Protein AF-A0A537UB83-F1 (afdb_monomer_lite)

pLDDT: mean 85.46, std 8.54, range [47.19, 95.25]

Foldseek 3Di:
DVPPDDPDDDDDDDDDQLPDQDPDPDGDCNVVVLVVLVVCLVPPPDPDDDDDDDDQVPDDPVLHPVDPVVSVVVSVVVSVVSNPD

Structure (mmCIF, N/CA/C/O backbone):
data_AF-A0A537UB83-F1
#
_entry.id   AF-A0A537UB83-F1
#
loop_
_atom_site.group_PDB
_atom_site.id
_atom_site.type_symbol
_atom_site.label_atom_id
_atom_site.label_alt_id
_atom_site.label_comp_id
_atom_site.label_asym_id
_atom_site.label_entity_id
_atom_site.label_seq_id
_atom_site.pdbx_PDB_ins_code
_atom_site.Cartn_x
_atom_site.Cartn_y
_atom_site.Cartn_z
_atom_site.occupancy
_atom_site.B_iso_or_equiv
_atom_site.auth_seq_id
_atom_site.auth_comp_id
_atom_site.auth_asym_id
_atom_site.auth_atom_id
_atom_site.pdbx_PDB_model_num
ATOM 1 N N . PHE A 1 1 ? 10.524 13.369 -26.455 1.00 47.19 1 PHE A N 1
ATOM 2 C CA . PHE A 1 1 ? 10.322 12.278 -25.478 1.00 47.19 1 PHE A CA 1
ATOM 3 C C . PHE A 1 1 ? 11.084 10.977 -25.766 1.00 47.19 1 PHE A C 1
ATOM 5 O O . PHE A 1 1 ? 11.135 10.155 -24.868 1.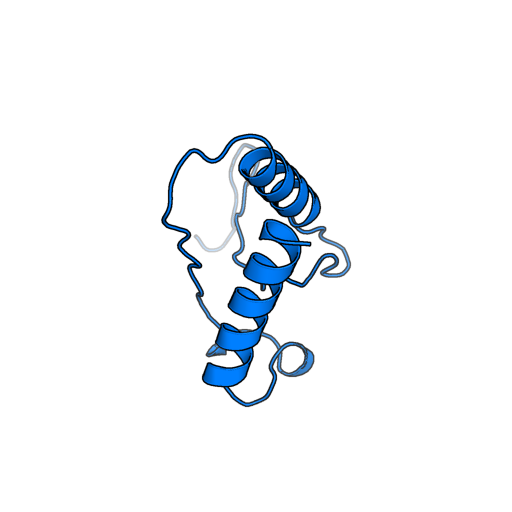00 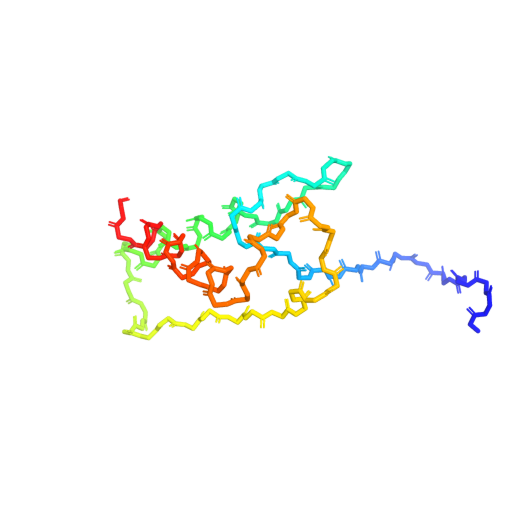47.19 1 PHE A O 1
ATOM 12 N N . LYS A 1 2 ? 11.719 10.761 -26.935 1.00 55.62 2 LYS A N 1
ATOM 13 C CA . LYS A 1 2 ? 12.374 9.472 -27.260 1.00 55.62 2 LYS A CA 1
ATOM 14 C C . LYS A 1 2 ? 13.664 9.133 -26.483 1.00 55.62 2 LYS A C 1
ATOM 16 O O . LYS A 1 2 ? 14.109 8.002 -26.588 1.00 55.62 2 LYS A O 1
ATOM 21 N N . GLU A 1 3 ? 14.244 10.057 -25.712 1.00 64.75 3 GLU A N 1
ATOM 22 C CA . GLU A 1 3 ? 15.560 9.836 -25.073 1.00 64.75 3 GLU A CA 1
ATOM 23 C C . GLU A 1 3 ? 15.631 10.169 -23.574 1.00 64.75 3 GLU A C 1
ATOM 25 O O . GLU A 1 3 ? 16.707 10.082 -23.000 1.00 64.75 3 GLU A O 1
ATOM 30 N N . GLY A 1 4 ? 14.517 10.527 -22.920 1.00 62.69 4 GLY A N 1
ATOM 31 C CA . GLY A 1 4 ? 14.464 10.649 -21.452 1.00 62.69 4 GLY A CA 1
ATOM 32 C C . GLY A 1 4 ? 15.593 11.459 -20.791 1.00 62.69 4 GLY A C 1
ATOM 33 O O . GLY A 1 4 ? 15.993 11.132 -19.681 1.00 62.69 4 GLY A O 1
ATOM 34 N N . ARG A 1 5 ? 16.150 12.484 -21.450 1.00 70.69 5 ARG A N 1
ATOM 35 C CA . ARG A 1 5 ? 17.191 13.335 -20.857 1.00 70.69 5 ARG A CA 1
ATOM 36 C C . ARG A 1 5 ? 16.537 14.468 -20.079 1.00 70.69 5 ARG A C 1
ATOM 38 O O . ARG A 1 5 ? 15.875 15.312 -20.680 1.00 70.69 5 ARG A O 1
ATOM 45 N N . ALA A 1 6 ? 16.730 14.480 -18.765 1.00 72.25 6 ALA A N 1
ATOM 46 C CA . ALA A 1 6 ? 16.502 15.661 -17.943 1.00 72.25 6 ALA A CA 1
ATOM 47 C C . ALA A 1 6 ? 17.790 15.987 -17.189 1.00 72.25 6 ALA A C 1
ATOM 49 O O . ALA A 1 6 ? 18.441 15.080 -16.671 1.00 72.25 6 ALA A O 1
ATOM 50 N N . ASP A 1 7 ? 18.128 17.270 -17.110 1.00 82.06 7 ASP A N 1
ATOM 51 C CA . ASP A 1 7 ? 19.168 17.746 -16.207 1.00 82.06 7 ASP A CA 1
ATOM 52 C C . ASP A 1 7 ? 18.577 17.772 -14.787 1.00 82.06 7 ASP A C 1
ATOM 54 O O . ASP A 1 7 ? 17.821 18.678 -14.440 1.00 82.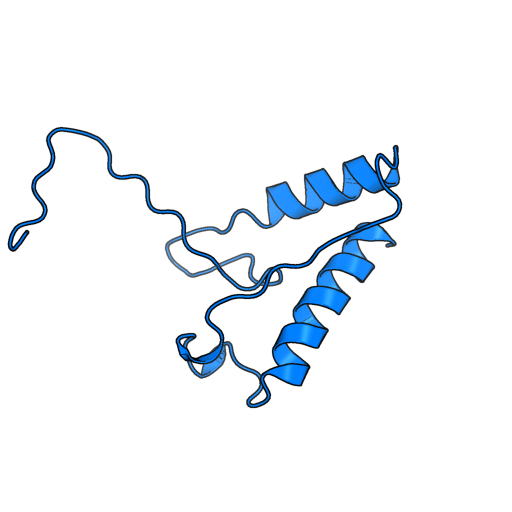06 7 ASP A O 1
ATOM 58 N N . GLY A 1 8 ? 18.845 16.735 -13.983 1.00 81.88 8 GLY A N 1
ATOM 59 C CA . GLY A 1 8 ? 18.376 16.637 -12.594 1.00 81.88 8 GLY A CA 1
ATOM 60 C C . GLY A 1 8 ? 17.880 15.251 -12.171 1.00 81.88 8 GLY A C 1
ATOM 61 O O . GLY A 1 8 ? 18.067 14.254 -12.866 1.00 81.88 8 GLY A O 1
ATOM 62 N N . GLU A 1 9 ? 17.256 15.188 -10.993 1.00 86.56 9 GLU A N 1
ATOM 63 C CA . GLU A 1 9 ? 16.716 13.953 -10.413 1.00 86.56 9 GLU A CA 1
ATOM 64 C C . GLU A 1 9 ? 15.302 13.659 -10.932 1.00 86.56 9 GLU A C 1
ATOM 66 O O . GLU A 1 9 ? 14.428 14.528 -10.930 1.00 86.56 9 GLU A O 1
ATOM 71 N N . TRP A 1 10 ? 15.056 12.406 -11.318 1.00 83.00 10 TRP A N 1
ATOM 72 C CA . TRP A 1 10 ? 13.710 11.909 -11.593 1.00 83.00 10 TRP A CA 1
ATOM 73 C C . TRP A 1 10 ? 13.127 11.292 -10.328 1.00 83.00 10 TRP A C 1
ATOM 75 O O . TRP A 1 10 ? 13.721 10.395 -9.733 1.00 83.00 10 TRP A O 1
ATOM 85 N N . ARG A 1 11 ? 11.929 11.737 -9.948 1.00 85.44 11 ARG A N 1
ATOM 86 C CA . ARG A 1 11 ? 11.144 11.133 -8.868 1.00 85.44 11 ARG A CA 1
ATOM 87 C C . ARG A 1 11 ? 9.903 10.501 -9.465 1.00 85.44 11 ARG A C 1
ATOM 89 O O . ARG A 1 11 ? 9.106 11.182 -10.104 1.00 85.44 11 ARG A O 1
ATOM 96 N N . ILE A 1 12 ? 9.760 9.198 -9.263 1.00 82.56 12 ILE A N 1
ATOM 97 C CA . ILE A 1 12 ? 8.641 8.411 -9.773 1.00 82.56 12 ILE A CA 1
ATOM 98 C C . ILE A 1 12 ? 7.871 7.887 -8.565 1.00 82.56 12 ILE A C 1
ATOM 100 O O . ILE A 1 12 ? 8.459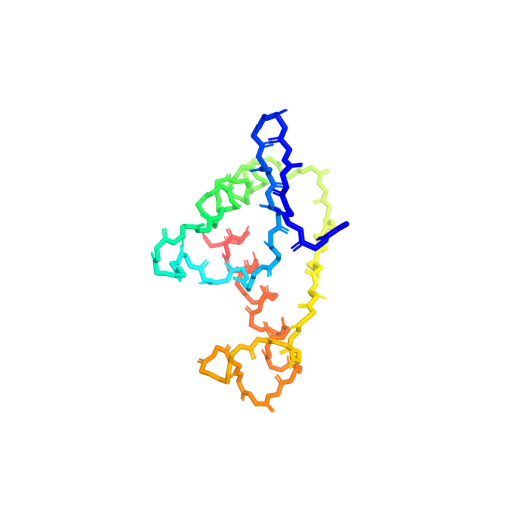 7.296 -7.663 1.00 82.56 12 ILE A O 1
ATOM 104 N N . HIS A 1 13 ? 6.563 8.126 -8.545 1.00 84.88 13 HIS A N 1
ATOM 105 C CA . HIS A 1 13 ? 5.655 7.549 -7.560 1.00 84.88 13 HIS A CA 1
ATOM 106 C C . HIS A 1 13 ? 4.888 6.416 -8.241 1.00 84.88 13 HIS A C 1
ATOM 108 O O . HIS A 1 13 ? 4.184 6.650 -9.223 1.00 84.88 13 HIS A O 1
ATOM 114 N N . CYS A 1 14 ? 5.019 5.201 -7.715 1.00 82.50 14 CYS A N 1
ATOM 115 C CA . CYS A 1 14 ? 4.251 4.042 -8.158 1.00 82.50 14 CYS A CA 1
ATOM 116 C C . CYS A 1 14 ? 3.224 3.656 -7.090 1.00 82.50 14 CYS A C 1
ATOM 118 O O . CYS A 1 14 ? 3.575 3.544 -5.918 1.00 82.50 14 CYS A O 1
ATOM 120 N N . HIS A 1 15 ? 1.977 3.413 -7.495 1.00 84.31 15 HIS A N 1
ATOM 121 C CA . HIS A 1 15 ? 0.992 2.779 -6.621 1.00 84.31 15 HIS A CA 1
ATOM 122 C C . HIS A 1 15 ? 1.235 1.271 -6.618 1.00 84.31 15 HIS A C 1
ATOM 124 O O . HIS A 1 15 ? 1.297 0.645 -7.678 1.00 84.31 15 HIS A O 1
ATOM 130 N N . VAL A 1 16 ? 1.380 0.695 -5.430 1.00 86.94 16 VAL A N 1
ATOM 131 C CA . VAL A 1 16 ? 1.586 -0.742 -5.230 1.00 86.94 16 VAL A CA 1
ATOM 132 C C . VAL A 1 16 ? 0.629 -1.250 -4.156 1.00 86.94 16 VAL A C 1
ATOM 134 O O . VAL A 1 16 ? 0.235 -0.463 -3.292 1.00 86.94 16 VAL A O 1
ATOM 137 N N . PRO A 1 17 ? 0.256 -2.541 -4.178 1.00 88.38 17 PRO A N 1
ATOM 138 C CA . PRO A 1 17 ? -0.611 -3.096 -3.152 1.00 88.38 17 PRO A CA 1
ATOM 139 C C . PRO A 1 17 ? -0.063 -2.887 -1.739 1.00 88.38 17 PRO A C 1
ATOM 141 O O . PRO A 1 17 ? 1.098 -3.194 -1.464 1.00 88.38 17 PRO A O 1
ATOM 144 N N . LEU A 1 18 ? -0.919 -2.426 -0.824 1.00 89.88 18 LEU A N 1
ATOM 145 C CA . LEU A 1 18 ? -0.521 -1.976 0.521 1.00 89.88 18 LEU A CA 1
ATOM 146 C C . LEU A 1 18 ? 0.179 -3.049 1.368 1.00 89.88 18 LEU A C 1
ATOM 148 O O . LEU A 1 18 ? 0.962 -2.737 2.263 1.00 89.88 18 LEU A O 1
ATOM 152 N N . PHE A 1 19 ? -0.095 -4.324 1.090 1.00 85.69 19 PHE A N 1
ATOM 153 C CA . PHE A 1 19 ? 0.498 -5.452 1.803 1.00 85.69 19 PHE A CA 1
ATOM 154 C C . PHE A 1 19 ? 1.878 -5.868 1.262 1.00 85.69 19 PHE A C 1
ATOM 156 O O . PHE A 1 19 ? 2.508 -6.737 1.866 1.00 85.69 19 PHE A O 1
ATOM 163 N N . LEU A 1 20 ? 2.380 -5.285 0.171 1.00 87.50 20 LEU A N 1
ATOM 164 C CA . LEU A 1 20 ? 3.724 -5.578 -0.332 1.00 87.50 20 LEU A CA 1
ATOM 165 C C . LEU A 1 20 ? 4.748 -4.668 0.344 1.00 87.50 20 LEU A C 1
ATOM 167 O O . LEU A 1 20 ? 4.700 -3.453 0.194 1.00 87.50 20 LEU A O 1
ATOM 171 N N . SER A 1 21 ? 5.680 -5.261 1.089 1.00 84.62 21 SER A N 1
ATOM 172 C CA . SER A 1 21 ? 6.818 -4.544 1.676 1.00 84.62 21 SER A CA 1
ATOM 173 C C . SER A 1 21 ? 8.014 -4.462 0.726 1.00 84.62 21 SER A C 1
ATOM 175 O O . SER A 1 21 ? 8.749 -3.475 0.755 1.00 84.62 21 SER A O 1
ATOM 177 N N . ASP A 1 22 ? 8.185 -5.489 -0.105 1.00 83.75 22 ASP A N 1
ATOM 178 C CA . ASP A 1 22 ? 9.350 -5.734 -0.950 1.00 83.75 22 ASP A CA 1
ATOM 179 C C . ASP A 1 22 ? 8.904 -5.949 -2.404 1.00 83.75 22 ASP A C 1
ATOM 181 O O . ASP A 1 22 ? 7.967 -6.708 -2.667 1.00 83.75 22 ASP A O 1
ATOM 185 N N . LEU A 1 23 ? 9.557 -5.249 -3.332 1.00 84.38 23 LEU A N 1
ATOM 186 C CA . LEU A 1 23 ? 9.327 -5.325 -4.776 1.00 84.38 23 LEU A CA 1
ATOM 187 C C . LEU A 1 23 ? 10.616 -5.730 -5.518 1.00 84.38 23 LEU A C 1
ATOM 189 O O . LEU A 1 23 ? 10.742 -5.494 -6.720 1.00 84.38 23 LEU A O 1
ATOM 193 N N . GLY A 1 24 ? 11.582 -6.323 -4.810 1.00 85.44 24 GLY A N 1
ATOM 194 C CA . GLY A 1 24 ? 12.900 -6.687 -5.316 1.00 85.44 24 GLY A CA 1
ATOM 195 C C . GLY A 1 24 ? 13.913 -5.570 -5.084 1.00 85.44 24 GLY A C 1
ATOM 196 O O . GLY A 1 24 ? 14.274 -5.256 -3.956 1.00 85.44 24 GLY A O 1
ATOM 197 N N . GLU A 1 25 ? 14.399 -4.954 -6.159 1.00 85.12 25 GLU A N 1
ATOM 198 C CA . GLU A 1 25 ? 15.422 -3.898 -6.070 1.00 85.12 25 GLU A CA 1
ATOM 199 C C . GLU A 1 25 ? 14.882 -2.571 -5.508 1.00 85.12 25 GLU A C 1
ATOM 201 O O . GLU A 1 25 ? 15.652 -1.660 -5.202 1.00 85.12 25 GLU A O 1
ATOM 206 N N . ILE A 1 26 ? 13.558 -2.452 -5.375 1.00 84.38 26 ILE A N 1
ATOM 207 C CA . ILE A 1 26 ? 12.872 -1.244 -4.924 1.00 84.38 26 ILE A CA 1
ATOM 208 C C . ILE A 1 26 ? 12.069 -1.577 -3.663 1.00 84.38 26 ILE A C 1
ATOM 210 O O . ILE A 1 26 ? 11.277 -2.518 -3.640 1.00 84.38 26 ILE A O 1
ATOM 214 N N . GLY A 1 27 ? 12.256 -0.781 -2.611 1.00 85.19 27 GLY A N 1
ATOM 215 C CA . GLY A 1 27 ? 11.441 -0.855 -1.400 1.00 85.19 27 GLY A CA 1
ATOM 216 C C . GLY A 1 27 ? 10.100 -0.137 -1.559 1.00 85.19 27 GLY A C 1
ATOM 217 O O . GLY A 1 27 ? 9.961 0.792 -2.355 1.00 85.19 27 GLY A O 1
ATOM 218 N N . SER A 1 28 ? 9.110 -0.543 -0.770 1.00 90.44 28 SER A N 1
ATOM 219 C CA . SER A 1 28 ? 7.842 0.187 -0.644 1.00 90.44 28 SER A CA 1
ATOM 220 C C . SER A 1 28 ? 7.875 1.185 0.520 1.00 90.44 28 SER A C 1
ATOM 222 O O . SER A 1 28 ? 8.708 1.095 1.421 1.00 90.44 28 SER A O 1
ATOM 224 N N . THR A 1 29 ? 6.895 2.086 0.564 1.00 91.62 29 THR A N 1
ATOM 225 C CA . THR A 1 29 ? 6.624 2.970 1.713 1.00 91.62 29 THR A CA 1
ATOM 226 C C . THR A 1 29 ? 5.729 2.309 2.770 1.00 91.62 29 THR A C 1
ATOM 228 O O . THR A 1 29 ? 5.112 2.985 3.594 1.00 91.62 29 THR A O 1
ATOM 231 N N . ARG A 1 30 ? 5.633 0.970 2.781 1.00 92.81 30 ARG A N 1
ATOM 232 C CA . ARG A 1 30 ? 4.749 0.243 3.703 1.00 92.81 30 ARG A CA 1
ATOM 233 C C . ARG A 1 30 ? 5.086 0.502 5.176 1.00 92.81 30 ARG A C 1
ATOM 235 O O . ARG A 1 30 ? 4.172 0.649 5.981 1.00 92.81 30 ARG A O 1
ATOM 242 N N . ALA A 1 31 ? 6.368 0.592 5.533 1.00 93.38 31 ALA A N 1
ATOM 243 C CA . ALA A 1 31 ? 6.776 0.881 6.911 1.00 93.38 31 ALA A CA 1
ATOM 244 C C . ALA A 1 31 ? 6.285 2.266 7.377 1.00 93.38 31 ALA A C 1
ATOM 246 O O . ALA A 1 31 ? 5.827 2.421 8.510 1.00 93.38 31 ALA A O 1
ATOM 247 N N . ASP A 1 32 ? 6.312 3.258 6.483 1.00 94.12 32 ASP A N 1
ATOM 248 C CA . ASP A 1 32 ? 5.786 4.594 6.766 1.00 94.12 32 ASP A CA 1
ATOM 249 C C . ASP A 1 32 ? 4.262 4.558 6.941 1.00 94.12 32 ASP A C 1
ATOM 251 O O . ASP A 1 32 ? 3.728 5.171 7.867 1.00 94.12 32 ASP A O 1
ATOM 255 N N . LEU A 1 33 ? 3.556 3.790 6.102 1.00 93.06 33 LEU A N 1
ATOM 256 C CA . LEU A 1 33 ? 2.114 3.567 6.237 1.00 93.06 33 LEU A CA 1
ATOM 257 C C . LEU A 1 33 ? 1.760 2.945 7.596 1.00 93.06 33 LEU A C 1
ATOM 259 O O . LEU A 1 33 ? 0.874 3.452 8.285 1.00 93.06 33 LEU A O 1
ATOM 263 N N . GLU A 1 34 ? 2.457 1.887 8.013 1.00 94.31 34 GLU A N 1
ATOM 264 C CA . GLU A 1 34 ? 2.252 1.244 9.319 1.00 94.31 34 GLU A CA 1
ATOM 265 C C . GLU A 1 34 ? 2.500 2.228 10.475 1.00 94.31 34 GLU A C 1
ATOM 267 O O . GLU A 1 34 ? 1.695 2.315 11.408 1.00 94.31 34 GLU A O 1
ATOM 272 N N . ALA A 1 35 ? 3.558 3.042 10.392 1.00 95.25 35 ALA A N 1
ATOM 273 C CA . ALA A 1 35 ? 3.853 4.067 11.391 1.00 95.25 35 ALA A CA 1
ATOM 274 C C . ALA A 1 35 ? 2.747 5.135 11.481 1.00 95.25 35 ALA A C 1
ATOM 276 O O . ALA A 1 35 ? 2.368 5.551 12.585 1.00 95.25 35 ALA A O 1
ATOM 277 N N . VAL A 1 36 ? 2.196 5.557 10.337 1.00 93.06 36 VAL A N 1
ATOM 278 C CA . VAL A 1 36 ? 1.066 6.493 10.272 1.00 93.06 36 VAL A CA 1
ATOM 279 C C . VAL A 1 36 ? -0.187 5.867 10.881 1.00 93.06 36 VAL A C 1
ATOM 281 O O . VAL A 1 36 ? -0.788 6.477 11.768 1.00 93.06 36 VAL A O 1
ATOM 284 N N . LEU A 1 37 ? -0.559 4.644 10.494 1.00 93.06 37 LEU A N 1
ATOM 285 C CA . LEU A 1 37 ? -1.727 3.949 11.051 1.00 93.06 37 LEU A CA 1
ATOM 286 C C . LEU A 1 37 ? -1.592 3.759 12.571 1.00 93.06 37 LEU A C 1
ATOM 288 O O . LEU A 1 37 ? -2.525 4.061 13.319 1.00 93.06 37 LEU A O 1
ATOM 292 N N . ALA A 1 38 ? -0.405 3.393 13.062 1.00 93.62 38 ALA A N 1
ATOM 293 C CA . ALA A 1 38 ? -0.117 3.310 14.494 1.00 93.62 38 ALA A CA 1
ATOM 294 C C . ALA A 1 38 ? -0.259 4.664 15.215 1.00 93.62 38 ALA A C 1
ATOM 296 O O . ALA A 1 38 ? -0.700 4.721 16.367 1.00 93.62 38 ALA A O 1
ATOM 297 N N . ALA A 1 39 ? 0.095 5.777 14.567 1.00 93.00 39 ALA A N 1
ATOM 298 C CA . ALA A 1 39 ? -0.125 7.112 15.120 1.00 93.00 39 ALA A CA 1
ATOM 299 C C . ALA A 1 39 ? -1.619 7.476 15.182 1.00 93.00 39 ALA A C 1
ATOM 301 O O . ALA A 1 39 ? -2.072 7.998 16.206 1.00 93.00 39 ALA A O 1
ATOM 302 N N . PHE A 1 40 ? -2.388 7.144 14.141 1.00 91.94 40 PHE A N 1
ATOM 303 C CA . PHE A 1 40 ? -3.842 7.340 14.105 1.00 91.94 40 PHE A CA 1
ATOM 304 C C . PHE A 1 40 ? -4.565 6.563 15.206 1.00 91.94 40 PHE A C 1
ATOM 306 O O . PHE A 1 40 ? -5.516 7.074 15.792 1.00 91.94 40 PHE A O 1
ATOM 313 N N . ARG A 1 41 ? -4.075 5.375 15.563 1.00 89.75 41 ARG A N 1
ATOM 314 C CA . ARG A 1 41 ? -4.612 4.583 16.682 1.00 89.75 41 ARG A CA 1
ATOM 315 C C . ARG A 1 41 ? -4.494 5.269 18.023 1.00 89.75 41 ARG A C 1
ATOM 317 O O . ARG A 1 41 ? -5.435 5.272 18.809 1.00 89.75 41 ARG A O 1
ATOM 324 N N . ARG A 1 42 ? -3.329 5.862 18.286 1.00 91.94 42 ARG A N 1
ATOM 325 C CA . ARG A 1 42 ? -3.071 6.577 19.543 1.00 91.94 42 ARG A CA 1
ATOM 326 C C . ARG A 1 42 ? -3.878 7.865 19.637 1.00 91.94 42 ARG A C 1
ATOM 328 O O . ARG A 1 42 ? -4.234 8.288 20.732 1.00 91.94 42 ARG A O 1
ATOM 335 N N . LYS A 1 43 ? -4.129 8.511 18.499 1.00 92.19 43 LYS A N 1
ATOM 336 C CA . LYS A 1 43 ? -4.886 9.757 18.428 1.00 92.19 43 LYS A CA 1
ATOM 337 C C . LYS A 1 43 ? -5.677 9.811 17.130 1.00 92.19 43 LYS A C 1
ATOM 339 O O . LYS A 1 43 ? -5.179 10.309 16.117 1.00 92.19 43 LYS A O 1
ATOM 344 N N . SER A 1 44 ? -6.922 9.345 17.193 1.00 86.94 44 SER A N 1
ATOM 345 C CA . SER A 1 44 ? -7.815 9.419 16.042 1.00 86.94 44 SER A CA 1
ATOM 346 C C . SER A 1 44 ? -8.015 10.876 15.628 1.00 86.94 44 SER A C 1
ATOM 348 O O . SER A 1 44 ? -8.277 11.751 16.459 1.00 86.94 44 SER A O 1
ATOM 350 N N . ARG A 1 45 ? -7.842 11.141 14.331 1.00 84.69 45 ARG A N 1
ATOM 351 C CA . ARG A 1 45 ? -8.102 12.452 13.719 1.00 84.69 45 ARG A CA 1
ATOM 352 C C . ARG A 1 45 ? -9.380 12.472 12.882 1.00 84.69 45 ARG A C 1
ATOM 354 O O . ARG A 1 45 ? -9.834 13.555 12.534 1.00 84.69 45 ARG A O 1
ATOM 361 N N . SER A 1 46 ? -9.923 11.300 12.556 1.00 89.25 46 SER A N 1
ATOM 362 C CA . SER A 1 46 ? -11.088 11.100 11.694 1.00 89.25 46 SER A CA 1
ATOM 363 C C . SER A 1 46 ? -11.737 9.751 12.012 1.00 89.25 46 SER A C 1
ATOM 365 O O . SER A 1 46 ? -11.042 8.793 12.349 1.00 89.25 46 SER A O 1
ATOM 367 N N . SER A 1 47 ? -13.061 9.667 11.878 1.00 86.06 47 SER A N 1
ATOM 368 C CA . SER A 1 47 ? -13.820 8.407 11.891 1.00 86.06 47 SER A CA 1
ATOM 369 C C . SER A 1 47 ? -13.826 7.693 10.537 1.00 86.06 47 SER A C 1
ATOM 371 O O . SER A 1 47 ? -14.294 6.562 10.445 1.00 86.06 47 SER A O 1
ATOM 373 N N . HIS A 1 48 ? -13.341 8.359 9.489 1.00 88.75 48 HIS A N 1
ATOM 374 C CA . HIS A 1 48 ? -13.319 7.853 8.124 1.00 88.75 48 HIS A CA 1
ATOM 375 C C . HIS A 1 48 ? -11.891 7.496 7.716 1.00 88.75 48 HIS A C 1
ATOM 377 O O . HIS A 1 48 ? -10.968 8.288 7.929 1.00 88.75 48 HIS A O 1
ATOM 383 N N . LEU A 1 49 ? -11.743 6.314 7.117 1.00 87.56 49 LEU A N 1
ATOM 384 C CA . LEU A 1 49 ? -10.543 5.855 6.429 1.00 87.56 49 LEU A CA 1
ATOM 385 C C . LEU A 1 49 ? -10.935 5.528 4.988 1.00 87.56 49 LEU A C 1
ATOM 387 O O . LEU A 1 49 ? -11.880 4.771 4.765 1.00 87.56 49 LEU A O 1
ATOM 391 N N . GLU A 1 50 ? -10.198 6.079 4.035 1.00 90.31 50 GLU A N 1
ATOM 392 C CA . GLU A 1 50 ? -10.344 5.773 2.616 1.00 90.31 50 GLU A CA 1
ATOM 393 C C . GLU A 1 50 ? -9.153 4.926 2.167 1.00 90.31 50 GLU A C 1
ATOM 395 O O . GLU A 1 50 ? -8.015 5.171 2.570 1.00 90.31 50 GLU A O 1
ATOM 400 N N . VAL A 1 51 ? -9.429 3.902 1.362 1.00 88.94 51 VAL A N 1
ATOM 401 C CA . VAL A 1 51 ? -8.416 3.037 0.751 1.00 88.94 51 VAL A CA 1
ATOM 402 C C . VAL A 1 51 ? -8.576 3.175 -0.756 1.00 88.94 51 VAL A C 1
ATOM 404 O O . VAL A 1 51 ? -9.540 2.668 -1.330 1.00 88.94 51 VAL A O 1
ATOM 407 N N . GLU A 1 52 ? -7.664 3.909 -1.389 1.00 84.12 52 GLU A N 1
ATOM 408 C CA . GLU A 1 52 ? -7.669 4.095 -2.838 1.00 84.12 52 GLU A CA 1
ATOM 409 C C . GLU A 1 52 ? -6.891 2.975 -3.526 1.00 84.12 52 GLU A C 1
ATOM 411 O O . GLU A 1 52 ? -5.681 2.837 -3.347 1.00 84.12 52 GLU A O 1
ATOM 416 N N . THR A 1 53 ? -7.587 2.198 -4.355 1.00 75.50 53 THR A N 1
ATOM 417 C CA . THR A 1 53 ? -6.978 1.111 -5.125 1.00 75.50 53 THR A CA 1
ATOM 418 C C . THR A 1 53 ? -6.926 1.488 -6.599 1.00 75.50 53 THR A C 1
ATOM 420 O O . THR A 1 53 ? -7.960 1.816 -7.187 1.00 75.50 53 THR A O 1
ATOM 423 N N . TYR A 1 54 ? -5.761 1.364 -7.227 1.00 68.31 54 TYR A N 1
ATOM 424 C CA . TYR A 1 54 ? -5.594 1.586 -8.660 1.00 68.31 54 TYR A CA 1
ATOM 425 C C . TYR A 1 54 ? -5.021 0.332 -9.318 1.00 68.31 54 TYR A C 1
ATOM 427 O O . TYR A 1 54 ? -4.306 -0.455 -8.702 1.00 68.31 54 TYR A O 1
ATOM 435 N N . THR A 1 55 ? -5.263 0.185 -10.622 1.00 69.94 55 THR A N 1
ATOM 436 C CA . THR A 1 55 ? -4.343 -0.561 -11.501 1.00 69.94 55 THR A CA 1
ATOM 437 C C . THR A 1 55 ? -4.174 -2.071 -11.241 1.00 69.94 55 THR A C 1
ATOM 439 O O . THR A 1 55 ? -3.185 -2.652 -11.674 1.00 69.94 55 THR A O 1
ATOM 442 N N . TRP A 1 56 ? -5.158 -2.760 -10.648 1.00 79.38 56 TRP A N 1
ATOM 443 C CA . TRP A 1 56 ? -5.100 -4.227 -10.473 1.00 79.38 56 TRP A CA 1
ATOM 444 C C . TRP A 1 56 ? -4.897 -5.007 -11.779 1.00 79.38 56 TRP A C 1
ATOM 446 O O . TRP A 1 56 ? -4.210 -6.024 -11.794 1.00 79.38 56 TRP A O 1
ATOM 456 N N . ASP A 1 57 ? -5.458 -4.532 -12.892 1.00 81.50 57 ASP A N 1
ATOM 457 C CA . ASP A 1 57 ? -5.381 -5.249 -14.171 1.00 81.50 57 ASP A CA 1
ATOM 458 C C . ASP A 1 57 ? -3.978 -5.218 -14.801 1.00 81.50 57 ASP A C 1
ATOM 460 O O . ASP A 1 57 ? -3.686 -6.061 -15.646 1.00 81.50 57 ASP A O 1
ATOM 464 N N . VAL A 1 58 ? -3.110 -4.290 -14.379 1.00 83.44 58 VAL A N 1
ATOM 465 C CA . VAL A 1 58 ? -1.731 -4.149 -14.885 1.00 83.44 58 VAL A CA 1
ATOM 466 C C . VAL A 1 58 ? -0.679 -4.706 -13.925 1.00 83.44 58 VAL A C 1
ATOM 468 O O . VAL A 1 58 ? 0.512 -4.655 -14.227 1.00 83.44 58 VAL A O 1
ATOM 471 N N . LEU A 1 59 ? -1.097 -5.248 -12.776 1.00 82.88 59 LEU A N 1
ATOM 472 C CA . LEU A 1 59 ? -0.175 -5.940 -11.886 1.00 82.88 59 LEU A CA 1
ATOM 473 C C . LEU A 1 59 ? 0.276 -7.273 -12.500 1.00 82.88 59 LEU A C 1
ATOM 475 O O . LEU A 1 59 ? -0.531 -7.964 -13.130 1.00 82.88 59 LEU A O 1
ATOM 479 N N . PRO A 1 60 ? 1.535 -7.677 -12.257 1.00 84.81 60 PRO A N 1
ATOM 480 C CA . PRO A 1 60 ? 2.009 -9.014 -12.580 1.00 84.81 60 PRO A CA 1
ATOM 481 C C . PRO A 1 60 ? 1.085 -10.113 -12.041 1.00 84.81 60 PRO A C 1
ATOM 483 O O . PRO A 1 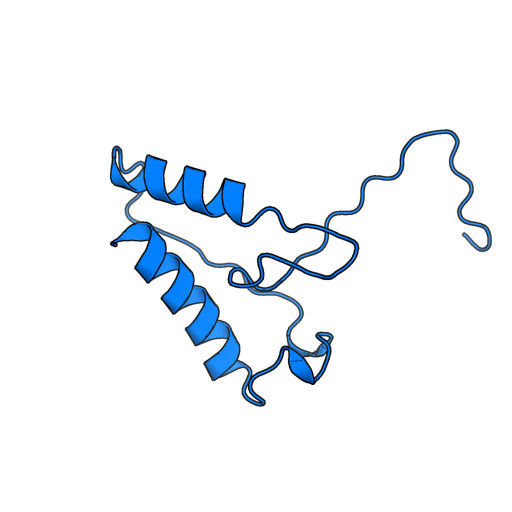60 ? 0.609 -10.032 -10.908 1.00 84.81 60 PRO A O 1
ATOM 486 N N . ASP A 1 61 ? 0.889 -11.179 -12.821 1.00 86.25 61 ASP A N 1
ATOM 487 C CA . ASP A 1 61 ? -0.014 -12.298 -12.499 1.00 86.25 61 ASP A CA 1
ATOM 488 C C . ASP A 1 61 ? 0.196 -12.861 -11.094 1.00 86.25 61 ASP A C 1
ATOM 490 O O . ASP A 1 61 ? -0.769 -13.094 -10.373 1.00 86.25 61 ASP A O 1
ATOM 494 N N . HIS A 1 62 ? 1.454 -13.007 -10.677 1.00 85.50 62 HIS A N 1
ATOM 495 C CA . HIS A 1 62 ? 1.820 -13.580 -9.383 1.00 85.50 62 HIS A CA 1
ATOM 496 C C . HIS A 1 62 ? 1.434 -12.711 -8.170 1.00 85.50 62 HIS A C 1
ATOM 498 O O . HIS A 1 62 ? 1.459 -13.205 -7.046 1.00 85.50 62 HIS A O 1
ATOM 504 N N . LEU A 1 63 ? 1.079 -11.436 -8.369 1.00 82.25 63 LEU A N 1
ATOM 505 C CA . LEU A 1 63 ? 0.633 -10.533 -7.298 1.00 82.25 63 LEU A CA 1
ATOM 506 C C . LEU A 1 63 ? -0.895 -10.471 -7.164 1.00 82.25 63 LEU A C 1
ATOM 508 O O . LEU A 1 63 ? -1.412 -9.953 -6.165 1.00 82.25 63 LEU A O 1
ATOM 512 N N . ARG A 1 64 ? -1.624 -11.013 -8.143 1.00 83.94 64 ARG A N 1
ATOM 513 C CA . ARG A 1 64 ? -3.087 -10.964 -8.227 1.00 83.94 64 ARG A CA 1
ATOM 514 C C . ARG A 1 64 ? -3.703 -12.234 -7.655 1.00 83.94 64 ARG A C 1
ATOM 516 O O . ARG A 1 64 ? -3.146 -13.321 -7.772 1.00 83.94 64 ARG A O 1
ATOM 523 N N . THR A 1 65 ? -4.892 -12.113 -7.075 1.00 79.62 65 THR A N 1
ATOM 524 C CA . THR A 1 65 ? -5.657 -13.273 -6.570 1.00 79.62 65 THR A CA 1
ATOM 525 C C . THR A 1 65 ? -6.562 -13.905 -7.632 1.00 79.62 65 THR A C 1
ATOM 527 O O . THR A 1 65 ? -7.270 -14.868 -7.352 1.00 79.62 65 THR A O 1
ATOM 530 N N . GLY A 1 66 ? -6.579 -13.357 -8.852 1.00 81.44 66 GLY A N 1
ATOM 531 C CA . GLY A 1 66 ? -7.499 -13.759 -9.922 1.00 81.44 66 GLY A CA 1
ATOM 532 C C . GLY A 1 66 ? -8.911 -13.174 -9.781 1.00 81.44 66 GLY A C 1
ATOM 533 O O . GLY A 1 66 ? -9.729 -13.330 -10.683 1.00 81.44 66 GLY A O 1
ATOM 534 N N . SER A 1 67 ? -9.198 -12.457 -8.689 1.00 89.50 67 SER A N 1
ATOM 535 C CA . SER A 1 67 ? -10.442 -11.718 -8.481 1.00 89.50 67 SER A CA 1
ATOM 536 C C . SER A 1 67 ? -10.141 -10.317 -7.967 1.00 89.50 67 SER A C 1
ATOM 538 O O . SER A 1 67 ? -9.671 -10.138 -6.847 1.00 89.50 67 SER A O 1
ATOM 540 N N . LYS A 1 68 ? -10.509 -9.302 -8.755 1.00 87.75 68 LYS A N 1
ATOM 541 C CA . LYS A 1 68 ? -10.354 -7.889 -8.376 1.00 87.75 68 LYS A CA 1
ATOM 542 C C . LYS A 1 68 ? -11.038 -7.563 -7.047 1.00 87.75 68 LYS A C 1
ATOM 544 O O . LYS A 1 68 ? -10.509 -6.803 -6.246 1.00 87.75 68 LYS A O 1
ATOM 549 N N . ALA A 1 69 ? -12.199 -8.168 -6.792 1.00 90.88 69 ALA A N 1
ATOM 550 C CA . ALA A 1 69 ? -12.907 -7.993 -5.528 1.00 90.88 69 ALA A CA 1
ATOM 551 C C . ALA A 1 69 ? -12.117 -8.573 -4.344 1.00 90.88 69 ALA A C 1
ATOM 553 O O . ALA A 1 69 ? -12.050 -7.945 -3.291 1.00 90.88 69 ALA A O 1
ATOM 554 N N . ALA A 1 70 ? -11.491 -9.742 -4.518 1.00 90.62 70 ALA A N 1
ATOM 555 C CA . ALA A 1 70 ? -10.659 -10.348 -3.480 1.00 90.62 70 ALA A CA 1
ATOM 556 C C . ALA A 1 70 ? -9.376 -9.538 -3.233 1.00 90.62 70 ALA A C 1
ATOM 558 O O . ALA A 1 70 ? -8.965 -9.360 -2.088 1.00 90.62 70 ALA A O 1
ATOM 559 N N . ASP A 1 71 ? -8.787 -8.991 -4.293 1.00 88.50 71 ASP A N 1
ATOM 560 C CA . ASP A 1 71 ? -7.620 -8.117 -4.220 1.00 88.50 71 ASP A CA 1
ATOM 561 C C . ASP A 1 71 ? -7.902 -6.815 -3.448 1.00 88.50 71 ASP A C 1
ATOM 563 O O . ASP A 1 71 ? -7.172 -6.485 -2.512 1.00 88.50 71 ASP A O 1
ATOM 567 N N . ILE A 1 72 ? -9.015 -6.135 -3.748 1.00 89.44 72 ILE A N 1
ATOM 568 C CA . ILE A 1 72 ? -9.466 -4.951 -2.996 1.00 89.44 72 ILE A CA 1
ATOM 569 C C . ILE A 1 72 ? -9.774 -5.314 -1.536 1.00 89.44 72 ILE A C 1
ATOM 571 O O . ILE A 1 72 ? -9.351 -4.618 -0.612 1.00 89.44 72 ILE A O 1
ATOM 575 N N . ALA A 1 73 ? -10.475 -6.428 -1.300 1.00 92.06 73 ALA A N 1
ATOM 576 C CA . ALA A 1 73 ? -10.796 -6.878 0.053 1.00 92.06 73 ALA A CA 1
ATOM 577 C C . ALA A 1 73 ? -9.534 -7.144 0.890 1.00 92.06 73 ALA A C 1
ATOM 579 O O . ALA A 1 73 ? -9.523 -6.878 2.095 1.00 92.06 73 ALA A O 1
ATOM 580 N N . ARG A 1 74 ? -8.458 -7.632 0.262 1.00 90.50 74 ARG A N 1
ATOM 581 C CA . ARG A 1 74 ? -7.164 -7.868 0.910 1.00 90.50 74 ARG A CA 1
ATOM 582 C C . ARG A 1 74 ? -6.492 -6.567 1.357 1.00 90.50 74 ARG A C 1
ATOM 584 O O . ARG A 1 74 ? -5.970 -6.533 2.469 1.00 90.50 74 ARG A O 1
ATOM 591 N N . GLU A 1 75 ? -6.544 -5.501 0.557 1.00 91.81 75 GLU A N 1
ATOM 592 C CA . GLU A 1 75 ? -6.037 -4.181 0.969 1.00 91.81 75 GLU A CA 1
ATOM 593 C C . GLU A 1 75 ? -6.824 -3.595 2.141 1.00 91.81 75 GLU A C 1
ATOM 595 O O . GLU A 1 75 ? -6.231 -3.178 3.135 1.00 91.81 75 GLU A O 1
ATOM 600 N N . ILE A 1 76 ? -8.158 -3.642 2.076 1.00 92.69 76 ILE A N 1
ATOM 601 C CA . ILE A 1 76 ? -9.012 -3.166 3.173 1.00 92.69 76 ILE A CA 1
ATOM 602 C C . ILE A 1 76 ? -8.725 -3.964 4.450 1.00 92.69 76 ILE A C 1
ATOM 604 O O . ILE A 1 76 ? -8.547 -3.383 5.520 1.00 92.69 76 ILE A O 1
ATOM 608 N N . SER A 1 77 ? -8.628 -5.292 4.340 1.00 93.12 77 SER A N 1
ATOM 609 C CA . SER A 1 77 ? -8.322 -6.169 5.478 1.00 93.12 77 SER A CA 1
ATOM 610 C C . SER A 1 77 ? -6.967 -5.839 6.099 1.00 93.12 77 SER A C 1
ATOM 612 O O . SER A 1 77 ? -6.846 -5.819 7.322 1.00 93.12 77 SER A O 1
ATOM 614 N N . PHE A 1 78 ? -5.959 -5.549 5.271 1.00 93.12 78 PHE A N 1
ATOM 615 C CA . PHE A 1 78 ? -4.652 -5.098 5.734 1.00 93.12 78 PHE A CA 1
ATOM 616 C C . PHE A 1 78 ? -4.757 -3.780 6.515 1.00 93.12 78 PHE A C 1
ATOM 618 O O . PHE A 1 78 ? -4.337 -3.727 7.669 1.00 93.12 78 PHE A O 1
ATOM 625 N N . CYS A 1 79 ? -5.388 -2.749 5.947 1.00 92.88 79 CYS A N 1
ATOM 626 C CA . CYS A 1 79 ? -5.563 -1.461 6.621 1.00 92.88 79 CYS A CA 1
ATOM 627 C C . CYS A 1 79 ? -6.314 -1.584 7.949 1.00 92.88 79 CYS A C 1
ATOM 629 O O . CYS A 1 79 ? -5.891 -1.004 8.946 1.00 92.88 79 CYS A O 1
ATOM 631 N N . VAL A 1 80 ? -7.409 -2.351 7.982 1.00 92.06 80 VAL A N 1
ATOM 632 C CA . VAL A 1 80 ? -8.189 -2.582 9.206 1.00 92.06 80 VAL A CA 1
ATOM 633 C C . VAL A 1 80 ? -7.347 -3.306 10.252 1.00 92.06 80 VAL A C 1
ATOM 635 O O . VAL A 1 80 ? -7.351 -2.906 11.414 1.00 92.06 80 VAL A O 1
ATOM 638 N N . LYS A 1 81 ? -6.591 -4.336 9.853 1.00 93.00 81 LYS A N 1
ATOM 639 C CA . LYS A 1 81 ? -5.698 -5.067 10.756 1.00 93.00 81 LYS A CA 1
ATOM 640 C C . LYS A 1 81 ? -4.671 -4.134 11.394 1.00 93.00 81 LYS A C 1
ATOM 642 O O . LYS A 1 81 ? -4.548 -4.140 12.611 1.00 93.00 81 LYS A O 1
ATOM 647 N N . GLU A 1 82 ? -3.974 -3.321 10.606 1.00 92.06 82 GLU A N 1
ATOM 648 C CA . GLU A 1 82 ? -2.937 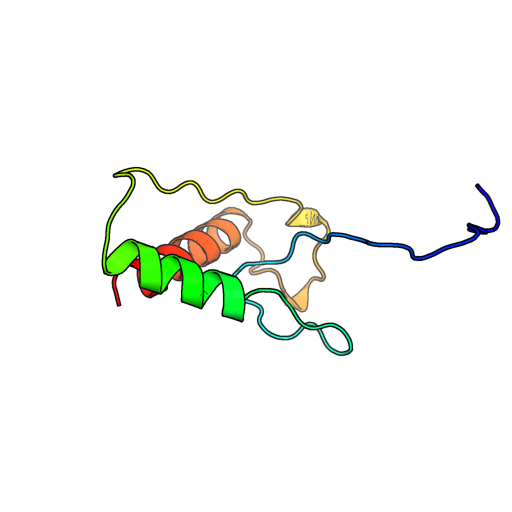-2.423 11.129 1.00 92.06 82 GLU A CA 1
ATOM 649 C C . GLU A 1 82 ? -3.528 -1.254 11.943 1.00 92.06 82 GLU A C 1
ATOM 651 O O . GLU A 1 82 ? -2.940 -0.827 12.941 1.00 92.06 82 GLU A O 1
ATOM 656 N N . LEU A 1 83 ? -4.721 -0.767 11.571 1.00 89.75 83 LEU A N 1
ATOM 657 C CA . LEU A 1 83 ? -5.442 0.286 12.293 1.00 89.75 83 LEU A CA 1
ATOM 658 C C . LEU A 1 83 ? -6.080 -0.205 13.602 1.00 89.75 83 LEU A C 1
ATOM 660 O O . LEU A 1 83 ? -6.314 0.604 14.489 1.00 89.75 83 LEU A O 1
ATOM 664 N N . VAL A 1 84 ? -6.376 -1.491 13.770 1.00 87.00 84 VAL A N 1
ATOM 665 C CA . VAL A 1 84 ? -7.002 -1.998 15.008 1.00 87.00 84 VAL A CA 1
ATOM 666 C C . VAL A 1 84 ? -6.008 -2.748 15.899 1.00 87.00 84 VAL A C 1
ATOM 668 O O . VAL A 1 84 ? -6.081 -2.602 17.119 1.00 87.00 84 VAL A O 1
ATOM 671 N N . GLY A 1 85 ? -5.086 -3.510 15.301 1.00 75.00 85 GLY A N 1
ATOM 672 C CA . GLY A 1 85 ? -4.321 -4.605 15.922 1.00 75.00 85 GLY A CA 1
ATOM 673 C C . GLY A 1 85 ? -3.306 -4.214 16.970 1.00 75.00 85 GLY A C 1
ATOM 674 O O . GLY A 1 85 ? -2.256 -3.668 16.605 1.00 75.00 85 GLY A O 1
#

Radius of gyration: 15.99 Å; chains: 1; bounding box: 33×32×47 Å

Sequence (85 aa):
FKEGRADGEWRIHCHVPLFLSDLGEIGSTRADLEAVLAAFRRKSRSSHLEVETYTWDVLPDHLRTGSKAADIAREISFCVKELVG

Secondary structure (DSSP, 8-state):
-TT---SS---------TT--B-SSSB-SHHHHHHHHHHHHHS---S--------GGGS-GGG--S-HHHHHHHHHHHHHHHHH-